Protein AF-A0A9E5N4Q3-F1 (afdb_monomer)

Sequence (93 aa):
MGLDSEIIDTEKENLKIITSGNLPHYPVELLESKRLSELIKRLKSDFDLILVDSPPVIPYSDASVLSSQVDGVLLVVQSGRTRREDIQQVQAT

Mean predicted aligned error: 4.62 Å

Secondary structure (DSSP, 8-state):
--GGGT-EEPSSTT-EE----SPPS-HHHHHTSHHHHHHHHHHHHH-S--------TTT-SHHHHHHTTSS-------TTTS-HHHHHHHHT-

Foldseek 3Di:
DDCVVQWADDPDPLDIDRDPPDDDPDLLCVLLDPVVLVVVVVVVVVHPDDDDDDDPVPPDCSQVSNCVSDPDDDDDDDPPPDDPVNVVVSVVD

Structure (mmCIF, N/CA/C/O backbone):
data_AF-A0A9E5N4Q3-F1
#
_entry.id   AF-A0A9E5N4Q3-F1
#
loop_
_atom_site.group_PDB
_atom_site.id
_atom_site.type_symbol
_atom_site.label_atom_id
_atom_site.label_alt_id
_atom_site.label_comp_id
_atom_site.label_asym_id
_atom_site.label_entity_id
_atom_site.label_seq_id
_atom_site.pdbx_PDB_ins_code
_atom_site.Cartn_x
_atom_site.Cartn_y
_atom_site.Cartn_z
_atom_site.occupancy
_atom_site.B_iso_or_equiv
_atom_site.auth_seq_id
_atom_site.auth_comp_id
_atom_site.auth_asym_id
_atom_site.auth_atom_id
_atom_site.pdbx_PDB_model_num
ATOM 1 N N . MET A 1 1 ? 21.272 -5.588 -7.368 1.00 47.22 1 MET A N 1
ATOM 2 C CA . MET A 1 1 ? 20.271 -6.417 -8.071 1.00 47.22 1 MET A CA 1
ATOM 3 C C . MET A 1 1 ? 19.230 -5.475 -8.639 1.00 47.22 1 MET A C 1
ATOM 5 O O . MET A 1 1 ? 18.806 -4.582 -7.914 1.00 47.22 1 MET A O 1
ATOM 9 N N . GLY A 1 2 ? 18.943 -5.576 -9.938 1.00 58.12 2 GLY A N 1
ATOM 10 C CA . GLY A 1 2 ? 17.902 -4.766 -10.574 1.00 58.12 2 GLY A CA 1
ATOM 11 C C . GLY A 1 2 ? 16.527 -5.190 -10.062 1.00 58.12 2 GLY A C 1
ATOM 12 O O . GLY A 1 2 ? 16.325 -6.365 -9.789 1.00 58.12 2 GLY A O 1
ATOM 13 N N . LEU A 1 3 ? 15.608 -4.238 -9.909 1.00 61.47 3 LEU A N 1
ATOM 14 C CA . LEU A 1 3 ? 14.249 -4.483 -9.400 1.00 61.47 3 LEU A CA 1
ATOM 15 C C . LEU A 1 3 ? 13.435 -5.434 -10.285 1.00 61.47 3 LEU A C 1
ATOM 17 O O . LEU A 1 3 ? 12.462 -6.017 -9.826 1.00 61.47 3 LEU A O 1
ATOM 21 N N . ASP A 1 4 ? 13.858 -5.611 -11.534 1.00 63.84 4 ASP A N 1
ATOM 22 C CA . ASP A 1 4 ? 13.180 -6.434 -12.532 1.00 63.84 4 ASP A CA 1
ATOM 23 C C . ASP A 1 4 ? 13.124 -7.910 -12.106 1.00 63.84 4 ASP A C 1
ATOM 25 O O . ASP A 1 4 ? 12.237 -8.632 -12.544 1.00 63.84 4 ASP A O 1
ATOM 29 N N . SER A 1 5 ? 14.024 -8.354 -11.213 1.00 72.44 5 SER A N 1
ATOM 30 C CA . SER A 1 5 ? 14.001 -9.715 -10.662 1.00 72.44 5 SER A CA 1
ATOM 31 C C . SER A 1 5 ? 12.928 -9.947 -9.598 1.00 72.44 5 SER A C 1
ATOM 33 O O . SER A 1 5 ? 12.652 -11.098 -9.281 1.00 72.44 5 SER A O 1
ATOM 35 N N . GLU A 1 6 ? 12.348 -8.884 -9.034 1.00 84.56 6 GLU A N 1
ATOM 36 C CA . GLU A 1 6 ? 11.321 -8.966 -7.983 1.00 84.56 6 GLU A CA 1
ATOM 37 C C . GLU A 1 6 ? 9.897 -8.821 -8.540 1.00 84.56 6 GLU A C 1
ATOM 39 O O . GLU A 1 6 ? 8.922 -9.024 -7.816 1.00 84.56 6 GLU A O 1
ATOM 44 N N . ILE A 1 7 ? 9.766 -8.446 -9.818 1.00 91.38 7 ILE A N 1
ATOM 45 C CA . ILE A 1 7 ? 8.475 -8.313 -10.488 1.00 91.38 7 ILE A CA 1
ATOM 46 C C . ILE A 1 7 ? 8.054 -9.691 -10.993 1.00 91.38 7 ILE A C 1
ATOM 48 O O . ILE A 1 7 ? 8.669 -10.258 -11.894 1.00 91.38 7 ILE A O 1
ATOM 52 N N . ILE A 1 8 ? 6.978 -10.211 -10.418 1.00 94.25 8 ILE A N 1
ATOM 53 C CA . ILE A 1 8 ? 6.457 -11.540 -10.711 1.00 94.25 8 ILE A CA 1
ATOM 54 C C . ILE A 1 8 ? 5.292 -11.413 -11.690 1.00 94.25 8 ILE A C 1
ATOM 56 O O . ILE A 1 8 ? 4.317 -10.702 -11.426 1.00 94.25 8 ILE A O 1
ATOM 60 N N . ASP A 1 9 ? 5.387 -12.118 -12.815 1.00 94.62 9 ASP A N 1
ATOM 61 C CA . ASP A 1 9 ? 4.275 -12.302 -13.744 1.00 94.62 9 ASP A CA 1
ATOM 62 C C . ASP A 1 9 ? 3.176 -13.162 -13.120 1.00 94.62 9 ASP A C 1
ATOM 64 O O . ASP A 1 9 ? 3.445 -14.191 -12.498 1.00 94.62 9 ASP A O 1
ATOM 68 N N . THR A 1 10 ? 1.925 -12.745 -13.299 1.00 96.00 10 THR A N 1
ATOM 69 C CA . THR A 1 10 ? 0.766 -13.536 -12.877 1.00 96.00 10 THR A CA 1
ATOM 70 C C . THR A 1 10 ? 0.145 -14.268 -14.066 1.00 96.00 10 THR A C 1
ATOM 72 O O . THR A 1 10 ? 0.444 -13.982 -15.222 1.00 96.00 10 THR A O 1
ATOM 75 N N . GLU A 1 11 ? -0.778 -15.195 -13.800 1.00 96.75 11 GLU A N 1
ATOM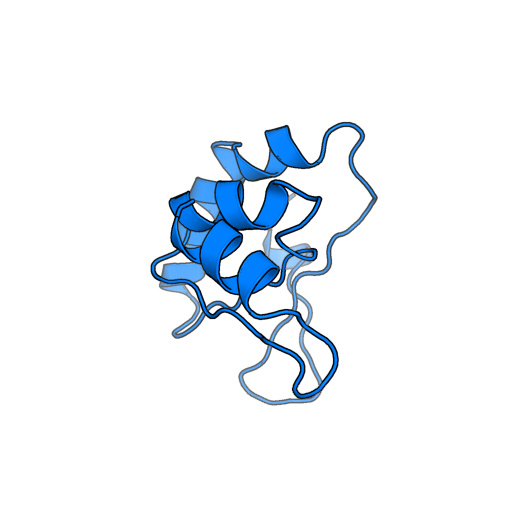 76 C CA . GLU A 1 11 ? -1.585 -15.829 -14.856 1.00 96.75 11 GLU A CA 1
ATOM 77 C C . GLU A 1 11 ? -2.567 -14.853 -15.531 1.00 96.75 11 GLU A C 1
ATOM 79 O O . GLU A 1 11 ? -3.195 -15.190 -16.536 1.00 96.75 11 GLU A O 1
ATOM 84 N N . LYS A 1 12 ? -2.759 -13.658 -14.958 1.00 96.69 12 LYS A N 1
ATOM 85 C CA . LYS A 1 12 ? -3.623 -12.618 -15.509 1.00 96.69 12 LYS A CA 1
ATOM 86 C C . LYS A 1 12 ? -2.792 -11.663 -16.352 1.00 96.69 12 LYS A C 1
ATOM 88 O O . LYS A 1 12 ? -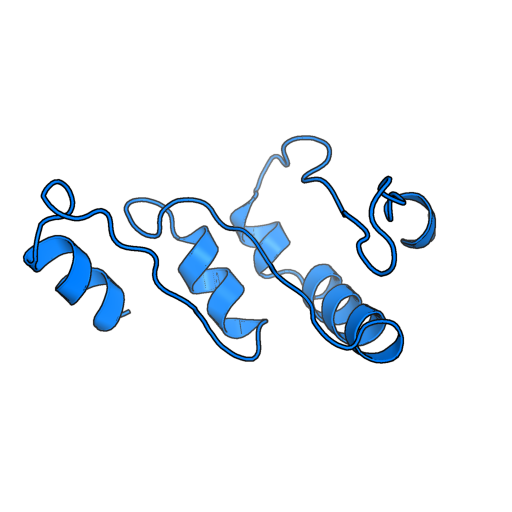1.811 -11.087 -15.889 1.00 96.69 12 LYS A O 1
ATOM 93 N N . GLU A 1 13 ? -3.234 -11.466 -17.588 1.00 96.19 13 GLU A N 1
ATOM 94 C CA . GLU A 1 13 ? -2.641 -10.480 -18.483 1.00 96.19 13 GLU A CA 1
ATOM 95 C C . GLU A 1 13 ? -2.695 -9.079 -17.852 1.00 96.19 13 GLU A C 1
ATOM 97 O O . GLU A 1 13 ? -3.671 -8.727 -17.186 1.00 96.19 13 GLU A O 1
ATOM 102 N N . ASN A 1 14 ? -1.640 -8.288 -18.063 1.00 95.44 14 ASN A N 1
ATOM 103 C CA . ASN A 1 14 ? -1.488 -6.923 -17.542 1.00 95.44 14 ASN A CA 1
ATOM 104 C C . ASN A 1 14 ? -1.466 -6.802 -16.007 1.00 95.44 14 ASN A C 1
ATOM 106 O O . ASN A 1 14 ? -1.584 -5.698 -15.479 1.00 95.44 14 ASN A O 1
ATOM 110 N N . LEU A 1 15 ? -1.277 -7.910 -15.282 1.00 96.56 15 LEU A N 1
ATOM 111 C CA . LEU A 1 15 ? -1.112 -7.906 -13.833 1.00 96.56 15 LEU A CA 1
ATOM 112 C C . LEU A 1 15 ? 0.229 -8.529 -13.446 1.00 96.56 15 LEU A C 1
ATOM 114 O O . LEU A 1 15 ? 0.499 -9.700 -13.720 1.00 96.56 15 LEU A O 1
ATOM 118 N N . LYS A 1 16 ? 1.043 -7.736 -12.750 1.00 96.31 16 LYS A N 1
ATOM 119 C CA . LYS A 1 16 ? 2.308 -8.153 -12.145 1.00 96.31 16 LYS A CA 1
ATOM 120 C C . LYS A 1 16 ? 2.288 -7.835 -10.652 1.00 96.31 16 LYS A C 1
ATOM 122 O O . LYS A 1 16 ? 1.570 -6.933 -10.222 1.00 96.31 16 LYS A O 1
ATOM 127 N N . ILE A 1 17 ? 3.057 -8.581 -9.866 1.00 95.50 17 ILE A N 1
ATOM 128 C CA . ILE A 1 17 ? 3.088 -8.462 -8.403 1.00 95.50 17 ILE A CA 1
ATOM 129 C C . ILE A 1 17 ? 4.527 -8.271 -7.929 1.00 95.50 17 ILE A C 1
ATOM 131 O O . ILE A 1 17 ? 5.433 -8.965 -8.380 1.00 95.50 17 ILE A O 1
ATOM 135 N N . ILE A 1 18 ? 4.713 -7.366 -6.970 1.00 93.38 18 ILE A N 1
ATOM 136 C CA . ILE A 1 18 ? 5.901 -7.306 -6.115 1.00 93.38 18 ILE A CA 1
ATOM 137 C C . ILE A 1 18 ? 5.442 -7.725 -4.717 1.00 93.38 18 ILE A C 1
ATOM 139 O O . ILE A 1 18 ? 4.496 -7.152 -4.179 1.00 93.38 18 ILE A O 1
ATOM 143 N N . THR A 1 19 ? 6.066 -8.753 -4.144 1.00 92.25 19 THR A N 1
ATOM 144 C CA . THR A 1 19 ? 5.726 -9.223 -2.789 1.00 92.25 19 THR A CA 1
ATOM 145 C C . THR A 1 19 ? 6.473 -8.419 -1.723 1.00 92.25 19 THR A C 1
ATOM 147 O O . THR A 1 19 ? 7.436 -7.719 -2.030 1.00 92.25 19 THR A O 1
ATOM 150 N N . SER A 1 20 ? 6.078 -8.538 -0.450 1.00 87.62 20 SER A N 1
ATOM 151 C CA . SER A 1 20 ? 6.765 -7.861 0.665 1.00 87.62 20 SER A CA 1
ATOM 152 C C . SER A 1 20 ? 8.225 -8.290 0.846 1.00 87.62 20 SER A C 1
ATOM 154 O O . SER A 1 20 ? 8.979 -7.620 1.548 1.00 87.62 20 SER A O 1
ATOM 156 N N . GLY A 1 21 ? 8.618 -9.428 0.265 1.00 87.50 21 GLY A N 1
ATOM 157 C CA . GLY A 1 21 ? 9.905 -10.055 0.525 1.00 87.50 21 GLY A CA 1
ATOM 158 C C . GLY A 1 21 ? 10.069 -10.437 1.999 1.00 87.50 21 GLY A C 1
ATOM 159 O O . GLY A 1 21 ? 9.098 -10.717 2.708 1.00 87.50 21 GLY A O 1
ATOM 160 N N . ASN A 1 22 ? 11.321 -10.456 2.458 1.00 86.12 22 ASN A N 1
ATOM 161 C CA . ASN A 1 22 ? 11.645 -10.727 3.855 1.00 86.12 22 ASN A CA 1
ATOM 162 C C . ASN A 1 22 ? 11.211 -9.567 4.754 1.00 86.12 22 ASN A C 1
ATOM 164 O O . ASN A 1 22 ? 11.439 -8.404 4.423 1.00 86.12 22 ASN A O 1
ATOM 168 N N . LEU A 1 23 ? 10.665 -9.900 5.926 1.00 81.81 23 LEU A N 1
ATOM 169 C CA . LEU A 1 23 ? 10.301 -8.922 6.950 1.00 81.81 23 LEU A CA 1
ATOM 170 C C . LEU A 1 23 ? 11.520 -8.060 7.325 1.00 81.81 23 LEU A C 1
ATOM 172 O O . LEU A 1 23 ? 12.516 -8.601 7.819 1.00 81.81 23 LEU A O 1
ATOM 176 N N . PRO A 1 24 ? 11.471 -6.737 7.094 1.00 79.31 24 PRO A N 1
ATOM 177 C CA . PRO A 1 24 ? 12.562 -5.849 7.454 1.00 79.31 24 PRO A CA 1
ATOM 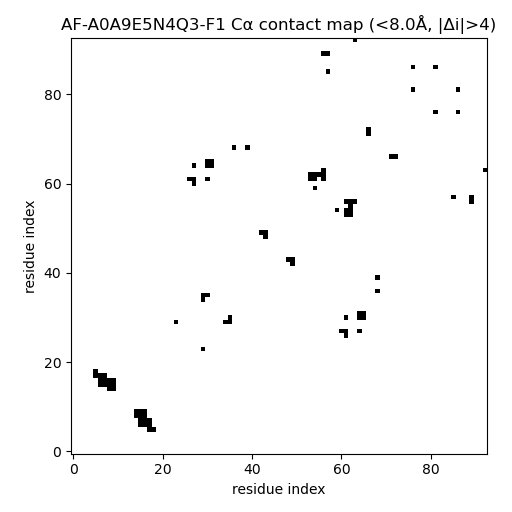178 C C . PRO A 1 24 ? 12.612 -5.650 8.973 1.00 79.31 24 PRO A C 1
ATOM 180 O O . PRO A 1 24 ? 11.593 -5.705 9.658 1.00 79.31 24 PRO A O 1
ATOM 183 N N . HIS A 1 25 ? 13.801 -5.349 9.500 1.00 79.00 25 HIS A N 1
ATOM 184 C CA . HIS A 1 25 ? 13.960 -4.972 10.910 1.00 79.00 25 HIS A CA 1
ATOM 185 C C . HIS A 1 25 ? 13.221 -3.670 11.260 1.00 79.00 25 HIS A C 1
ATOM 187 O O . HIS A 1 25 ? 12.738 -3.536 12.381 1.00 79.00 25 HIS A O 1
ATOM 193 N N . TYR A 1 26 ? 13.110 -2.746 10.297 1.00 80.31 26 TYR A N 1
ATOM 194 C CA . TYR A 1 26 ? 12.472 -1.441 10.466 1.00 80.31 26 TYR A CA 1
ATOM 195 C C . TYR A 1 26 ? 11.537 -1.136 9.279 1.00 80.31 26 TYR A C 1
ATOM 197 O O . TYR A 1 26 ? 11.982 -0.597 8.263 1.00 80.31 26 TYR A O 1
ATOM 205 N N . PRO A 1 27 ? 10.251 -1.529 9.348 1.00 80.19 27 PRO A N 1
ATOM 206 C CA . PRO A 1 27 ? 9.327 -1.403 8.221 1.00 80.19 27 PRO A CA 1
ATOM 207 C C . PRO A 1 27 ? 9.040 0.057 7.858 1.00 80.19 27 PRO A C 1
ATOM 209 O O . PRO A 1 27 ? 9.157 0.415 6.693 1.00 80.19 27 PRO A O 1
ATOM 212 N N . VAL A 1 28 ? 8.762 0.922 8.837 1.00 83.06 28 VAL A N 1
ATOM 213 C CA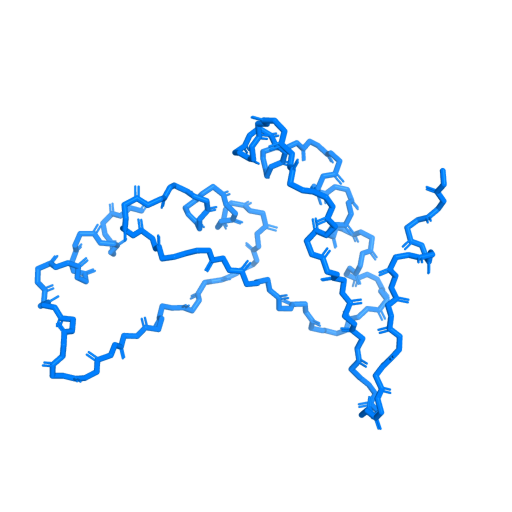 . VAL A 1 28 ? 8.390 2.327 8.584 1.00 83.06 28 VAL A CA 1
ATOM 214 C C . VAL A 1 28 ? 9.505 3.105 7.877 1.00 83.06 28 VAL A C 1
ATOM 216 O O . VAL A 1 28 ? 9.258 3.774 6.880 1.00 83.06 28 VAL A O 1
ATOM 219 N N . GLU A 1 29 ? 10.751 2.950 8.319 1.00 85.56 29 GLU A N 1
ATOM 220 C CA . GLU A 1 29 ? 11.915 3.627 7.726 1.00 85.56 29 GLU A CA 1
ATOM 221 C C . GLU A 1 29 ? 12.157 3.202 6.271 1.00 85.56 29 GLU A C 1
ATOM 223 O O . GLU A 1 29 ? 12.614 3.991 5.442 1.00 85.56 29 GLU A O 1
ATOM 228 N N . LEU A 1 30 ? 11.829 1.950 5.936 1.00 86.69 30 LEU A N 1
ATOM 229 C CA . LEU A 1 30 ? 11.878 1.473 4.560 1.00 86.69 30 LEU A CA 1
ATOM 230 C C . LEU A 1 30 ? 10.821 2.176 3.696 1.00 86.69 30 LEU A C 1
ATOM 232 O O . LEU A 1 30 ? 11.120 2.531 2.552 1.00 86.69 30 LEU A O 1
ATOM 236 N N . LEU A 1 31 ? 9.623 2.407 4.242 1.00 87.88 31 LEU A N 1
ATOM 237 C CA . LEU A 1 31 ? 8.527 3.106 3.563 1.00 87.88 31 LEU A CA 1
ATOM 238 C C . LEU A 1 31 ? 8.817 4.605 3.373 1.00 87.88 31 LEU A C 1
ATOM 240 O O . LEU A 1 31 ? 8.413 5.187 2.371 1.00 87.88 31 LEU A O 1
ATOM 244 N N . GLU A 1 32 ? 9.580 5.220 4.276 1.00 88.00 32 GLU A N 1
ATOM 245 C CA . GLU A 1 32 ? 10.058 6.609 4.141 1.00 88.00 32 GLU A CA 1
ATOM 246 C C . GLU A 1 32 ? 11.299 6.739 3.247 1.00 88.00 32 GLU A C 1
ATOM 248 O O . GLU A 1 32 ? 11.744 7.842 2.915 1.00 88.00 32 GLU A O 1
ATOM 253 N N . SER A 1 33 ? 11.906 5.614 2.868 1.00 88.88 33 SER A N 1
ATOM 254 C CA . SER A 1 33 ? 13.201 5.636 2.209 1.00 88.88 33 SER A CA 1
ATOM 255 C C . SER A 1 33 ? 13.131 6.256 0.812 1.00 88.88 33 SER A C 1
ATOM 257 O O . SER A 1 33 ? 12.241 5.987 0.001 1.00 88.88 33 SER A O 1
ATOM 259 N N . LYS A 1 34 ? 14.189 6.993 0.457 1.00 89.25 34 LYS A N 1
ATOM 260 C CA . LYS A 1 34 ? 14.406 7.487 -0.913 1.00 89.25 34 LYS A CA 1
ATOM 261 C C . LYS A 1 34 ? 14.395 6.358 -1.952 1.00 89.25 34 LYS A C 1
ATOM 263 O O . LYS A 1 34 ? 14.053 6.569 -3.108 1.00 89.25 34 LYS A O 1
ATOM 268 N N . ARG A 1 35 ? 14.762 5.143 -1.539 1.00 87.50 35 ARG A N 1
ATOM 269 C CA . ARG A 1 35 ? 14.760 3.969 -2.411 1.00 87.50 35 ARG A CA 1
ATOM 270 C C . ARG A 1 35 ? 13.344 3.584 -2.841 1.00 87.50 35 ARG A C 1
ATOM 272 O O . ARG A 1 35 ? 13.165 3.209 -3.997 1.00 87.50 35 ARG A O 1
ATOM 279 N N . LEU A 1 36 ? 12.354 3.675 -1.948 1.00 88.31 36 LEU A N 1
ATOM 280 C CA . LEU A 1 36 ? 10.961 3.405 -2.303 1.00 88.31 36 LEU A CA 1
ATOM 281 C C . LEU A 1 36 ? 10.414 4.480 -3.251 1.00 88.31 36 LEU A C 1
ATOM 283 O O . LEU A 1 36 ? 9.776 4.147 -4.247 1.00 88.31 36 LEU A O 1
ATOM 287 N N . SER A 1 37 ? 10.717 5.755 -3.000 1.00 90.00 37 SER A N 1
ATOM 288 C CA . SER A 1 37 ? 10.256 6.844 -3.870 1.00 90.00 37 SER A CA 1
ATOM 289 C C . SER A 1 37 ? 10.852 6.758 -5.282 1.00 90.00 37 SER A C 1
ATOM 291 O O . SER A 1 37 ? 10.147 6.938 -6.278 1.00 90.00 37 SER A O 1
ATOM 293 N N . GLU A 1 38 ? 12.132 6.396 -5.396 1.00 91.38 38 GLU A N 1
ATOM 294 C CA . GLU A 1 38 ? 12.789 6.119 -6.678 1.00 91.38 38 GLU A CA 1
ATOM 295 C C . GLU A 1 38 ? 12.187 4.896 -7.386 1.00 91.38 38 GLU A C 1
ATOM 297 O O . GLU A 1 38 ? 11.989 4.933 -8.603 1.00 91.38 38 GLU A O 1
ATOM 302 N N . LEU A 1 39 ? 11.845 3.841 -6.635 1.00 89.75 39 LEU A N 1
ATOM 303 C CA . LEU A 1 39 ? 11.152 2.664 -7.161 1.00 89.75 39 LEU A CA 1
ATOM 304 C C . LEU A 1 39 ? 9.790 3.039 -7.753 1.00 89.75 39 LEU A C 1
ATOM 306 O O . LEU A 1 39 ? 9.542 2.743 -8.918 1.00 89.75 39 LEU A O 1
ATOM 310 N N . ILE A 1 40 ? 8.933 3.720 -6.990 1.00 91.50 40 ILE A N 1
ATOM 311 C CA . ILE A 1 40 ? 7.599 4.130 -7.453 1.00 91.50 40 ILE A CA 1
ATOM 312 C C . ILE A 1 40 ? 7.723 5.002 -8.705 1.00 91.50 40 ILE A C 1
ATOM 314 O O . ILE A 1 40 ? 7.014 4.785 -9.686 1.00 91.50 40 ILE A O 1
ATOM 318 N N . LYS A 1 41 ? 8.672 5.946 -8.721 1.00 91.88 41 LYS A N 1
ATOM 319 C CA . LYS A 1 41 ? 8.919 6.806 -9.884 1.00 91.88 41 LYS A CA 1
ATOM 320 C C . LYS A 1 41 ? 9.316 6.014 -11.131 1.00 91.88 41 LYS A C 1
ATOM 322 O O . LYS A 1 41 ? 8.892 6.378 -12.223 1.00 91.88 41 LYS A O 1
ATOM 327 N N . ARG A 1 42 ? 10.125 4.963 -10.981 1.00 91.50 42 ARG A N 1
ATOM 328 C CA . ARG A 1 42 ? 10.486 4.073 -12.090 1.00 91.50 42 ARG A CA 1
ATOM 329 C C . ARG A 1 42 ? 9.286 3.250 -12.549 1.00 91.50 42 ARG A C 1
ATOM 331 O O . ARG A 1 42 ? 9.017 3.208 -13.735 1.00 91.50 42 ARG A O 1
ATOM 338 N N . LEU A 1 43 ? 8.530 2.650 -11.631 1.00 92.69 43 LEU A N 1
ATOM 339 C CA . LEU A 1 43 ? 7.353 1.851 -11.992 1.00 92.69 43 LEU A CA 1
ATOM 340 C C . LEU A 1 43 ? 6.312 2.680 -12.758 1.00 92.69 43 LEU A C 1
ATOM 342 O O . LEU A 1 43 ? 5.672 2.164 -13.666 1.00 92.69 43 LEU A O 1
ATOM 346 N N . LYS A 1 44 ? 6.193 3.980 -12.467 1.00 93.25 44 LYS A N 1
ATOM 347 C CA . LYS A 1 44 ? 5.302 4.890 -13.204 1.00 93.25 44 LYS A CA 1
ATOM 348 C C . LYS A 1 44 ? 5.628 5.028 -14.700 1.00 93.25 44 LYS A C 1
ATOM 350 O O . LYS A 1 44 ? 4.764 5.493 -15.433 1.00 93.25 44 LYS A O 1
ATOM 355 N N . SER 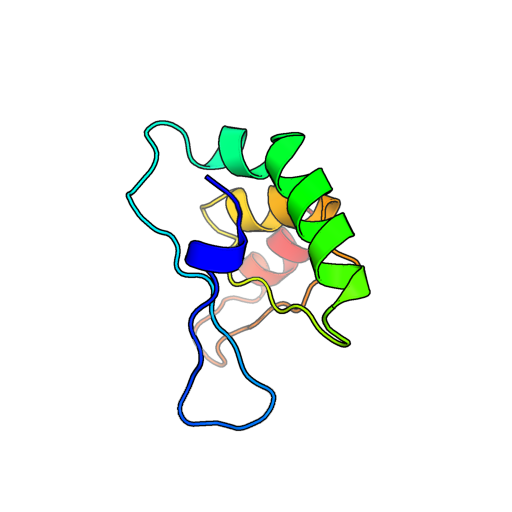A 1 45 ? 6.835 4.682 -15.171 1.00 92.81 45 SER A N 1
ATOM 356 C CA . SER A 1 45 ? 7.128 4.668 -16.617 1.00 92.81 45 SER A 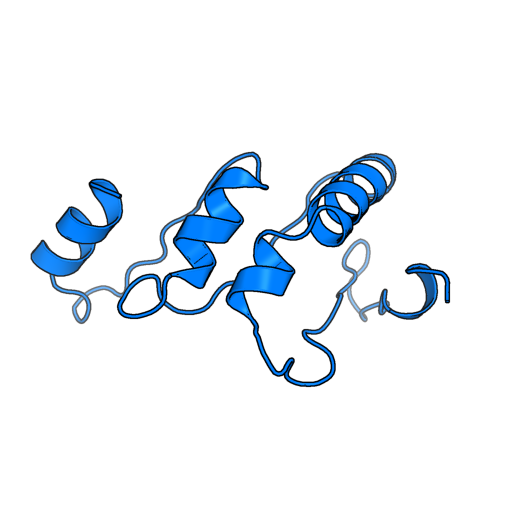CA 1
ATOM 357 C C . SER A 1 45 ? 6.675 3.393 -17.318 1.00 92.81 45 SER A C 1
ATOM 359 O O . SER A 1 45 ? 6.495 3.410 -18.533 1.00 92.81 45 SER A O 1
ATOM 361 N N . ASP A 1 46 ? 6.510 2.310 -16.561 1.00 92.38 46 ASP A N 1
ATOM 362 C CA . ASP A 1 46 ? 6.327 0.962 -17.101 1.00 92.38 46 ASP A CA 1
ATOM 363 C C . ASP A 1 46 ? 4.893 0.444 -16.882 1.00 92.38 46 ASP A C 1
ATOM 365 O O . ASP A 1 46 ? 4.486 -0.528 -17.517 1.00 92.38 46 ASP A O 1
ATOM 369 N N . PHE A 1 47 ? 4.125 1.087 -15.993 1.00 95.38 47 PHE A N 1
ATOM 370 C CA . PHE A 1 47 ? 2.777 0.685 -15.598 1.00 95.38 47 PHE A CA 1
ATOM 371 C C . PHE A 1 47 ? 1.806 1.866 -15.599 1.00 95.38 47 PHE A C 1
ATOM 373 O O . PHE A 1 47 ? 2.105 2.926 -15.049 1.00 95.38 47 PHE A O 1
ATOM 380 N N . ASP A 1 48 ? 0.601 1.639 -16.127 1.00 96.00 48 ASP A N 1
ATOM 381 C CA . ASP A 1 48 ? -0.482 2.632 -16.124 1.00 96.00 48 ASP A CA 1
ATOM 382 C C . ASP A 1 48 ? -1.087 2.847 -14.727 1.00 96.00 48 ASP A C 1
ATOM 384 O O . ASP A 1 48 ? -1.558 3.937 -14.401 1.00 96.00 48 ASP A O 1
ATOM 388 N N . LEU A 1 49 ? -1.097 1.799 -13.895 1.00 96.00 49 LEU A N 1
ATOM 389 C CA . LEU A 1 49 ? -1.660 1.817 -12.548 1.00 96.00 49 LEU A CA 1
ATOM 390 C C . LEU A 1 49 ? -0.790 1.001 -11.592 1.00 96.00 49 LEU A C 1
ATOM 392 O O . LEU A 1 49 ? -0.446 -0.146 -11.868 1.00 96.00 49 LEU A O 1
ATOM 396 N N . ILE A 1 50 ? -0.493 1.588 -10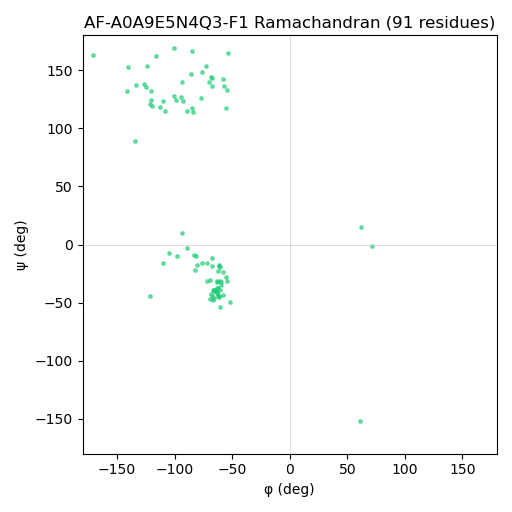.434 1.00 95.81 50 ILE A N 1
ATOM 397 C CA . ILE A 1 50 ? 0.246 0.943 -9.350 1.00 95.81 50 ILE A CA 1
ATOM 398 C C . ILE A 1 50 ? -0.661 0.924 -8.125 1.00 95.81 50 ILE A C 1
ATOM 400 O O . ILE A 1 50 ? -1.063 1.975 -7.629 1.00 95.81 50 ILE A O 1
ATOM 404 N N . LEU A 1 51 ? -0.979 -0.275 -7.641 1.00 96.00 51 LEU A N 1
ATOM 405 C CA . LEU A 1 51 ? -1.705 -0.466 -6.390 1.00 96.00 51 LEU A CA 1
ATOM 406 C C . LEU A 1 51 ? -0.711 -0.839 -5.295 1.00 96.00 51 LEU A C 1
ATOM 408 O O . LEU A 1 51 ? 0.080 -1.767 -5.459 1.00 96.00 51 LEU A O 1
ATOM 412 N N . VAL A 1 52 ? -0.765 -0.111 -4.184 1.00 94.56 52 VAL A N 1
ATOM 413 C CA . VAL A 1 52 ? 0.055 -0.370 -3.001 1.00 94.56 52 VAL A CA 1
ATOM 414 C C . VAL A 1 52 ? -0.877 -0.824 -1.889 1.00 94.56 52 VAL A C 1
ATOM 416 O O . VAL A 1 52 ? -1.776 -0.082 -1.498 1.00 94.56 52 VAL A O 1
ATOM 419 N N . ASP A 1 53 ? -0.677 -2.050 -1.416 1.00 93.44 53 ASP A N 1
ATOM 420 C CA . ASP A 1 53 ? -1.380 -2.571 -0.247 1.00 93.44 53 ASP A CA 1
ATOM 421 C C . ASP A 1 53 ? -0.642 -2.168 1.034 1.00 93.44 53 ASP A C 1
ATOM 423 O O . ASP A 1 53 ? 0.588 -2.069 1.057 1.00 93.44 53 ASP A O 1
ATOM 427 N N . SER A 1 54 ? -1.394 -1.935 2.105 1.00 91.19 54 SER A N 1
ATOM 428 C CA . SER A 1 54 ? -0.853 -1.525 3.398 1.00 91.19 54 SER A CA 1
ATOM 429 C C . SER A 1 54 ? -1.600 -2.209 4.544 1.00 91.19 54 SER A C 1
ATOM 431 O O . SER A 1 54 ? -2.799 -2.471 4.418 1.00 91.19 54 SER A O 1
ATOM 433 N N . PRO A 1 55 ? -0.954 -2.417 5.705 1.00 90.50 55 PRO A N 1
ATOM 434 C CA . PRO A 1 55 ? -1.648 -2.804 6.932 1.00 90.50 55 PRO A CA 1
ATOM 435 C C . PRO A 1 55 ? -2.809 -1.850 7.292 1.00 90.50 55 PRO A C 1
ATOM 437 O O . PRO A 1 55 ? -2.867 -0.723 6.791 1.00 90.50 55 PRO A O 1
ATOM 440 N N . PRO A 1 56 ? -3.725 -2.250 8.199 1.00 91.19 56 PRO A N 1
ATOM 441 C CA . PRO A 1 56 ? -4.774 -1.359 8.690 1.00 91.19 56 PRO A CA 1
ATOM 442 C C . PRO A 1 56 ? -4.201 -0.055 9.267 1.00 91.19 56 PRO A C 1
ATOM 444 O O . PRO A 1 56 ? -3.312 -0.101 10.113 1.00 91.19 56 PRO A O 1
ATOM 447 N N . VAL A 1 57 ? -4.770 1.093 8.879 1.00 90.56 57 VAL A N 1
ATOM 448 C CA . VAL A 1 57 ? -4.331 2.438 9.326 1.00 90.56 57 VAL A CA 1
ATOM 449 C C . VAL A 1 57 ? -4.367 2.601 10.854 1.00 90.56 57 VAL A C 1
ATOM 451 O O . VAL A 1 57 ? -3.675 3.431 11.429 1.00 90.56 57 VAL A O 1
ATOM 454 N N . ILE A 1 58 ? -5.190 1.807 11.542 1.00 89.38 58 ILE A N 1
ATOM 455 C CA . ILE A 1 58 ? -5.210 1.732 13.001 1.00 89.38 58 ILE A CA 1
ATOM 456 C C . ILE A 1 58 ? -4.902 0.282 13.393 1.00 89.38 58 ILE A C 1
ATOM 458 O O . ILE A 1 58 ? -5.632 -0.615 12.961 1.00 89.38 58 ILE A O 1
ATOM 462 N N . PRO A 1 59 ? -3.872 0.016 14.221 1.00 89.12 59 PRO A N 1
ATOM 463 C CA . PRO A 1 59 ? -2.996 0.970 14.916 1.00 89.12 59 PRO A CA 1
ATOM 464 C C . PRO A 1 59 ? -1.689 1.324 14.171 1.00 89.12 59 PRO A C 1
ATOM 466 O O . PRO A 1 59 ? -0.794 1.899 14.788 1.00 89.12 59 PRO A O 1
ATOM 469 N N . TYR A 1 60 ? -1.523 0.935 12.903 1.00 89.00 60 TYR A N 1
ATOM 470 C CA . TYR A 1 60 ? -0.236 1.023 12.204 1.00 89.00 60 TYR A CA 1
ATOM 471 C C . TYR A 1 60 ? -0.077 2.318 11.400 1.00 89.00 60 TYR A C 1
ATOM 473 O O . TYR A 1 60 ? -0.996 2.752 10.714 1.00 89.00 60 TYR A O 1
ATOM 481 N N . SER A 1 61 ? 1.120 2.907 11.420 1.00 87.69 61 SER A N 1
ATOM 482 C CA . SER A 1 61 ? 1.422 4.144 10.684 1.00 87.69 61 SER A CA 1
ATOM 483 C C . SER A 1 61 ? 1.773 3.927 9.209 1.00 87.69 61 SER A C 1
ATOM 485 O O . SER A 1 61 ? 1.886 4.900 8.468 1.00 87.69 61 SER A O 1
ATOM 487 N N . ASP A 1 62 ? 1.960 2.680 8.772 1.00 89.75 62 ASP A N 1
ATOM 488 C CA . ASP A 1 62 ? 2.454 2.307 7.443 1.00 89.75 62 ASP A CA 1
ATOM 489 C C . ASP A 1 62 ? 1.666 2.980 6.313 1.00 89.75 62 ASP A C 1
ATOM 491 O O . ASP A 1 62 ? 2.251 3.609 5.434 1.00 89.75 62 ASP A O 1
ATOM 495 N N . ALA A 1 63 ? 0.333 2.903 6.369 1.00 91.06 63 ALA A N 1
ATOM 496 C CA . ALA A 1 63 ? -0.553 3.499 5.373 1.00 91.06 63 ALA A CA 1
ATOM 497 C C . ALA A 1 63 ? -0.439 5.031 5.329 1.00 91.06 63 ALA A C 1
ATOM 499 O O . ALA A 1 63 ? -0.393 5.622 4.250 1.00 91.06 63 ALA A O 1
ATOM 500 N N . SER A 1 64 ? -0.353 5.680 6.495 1.00 90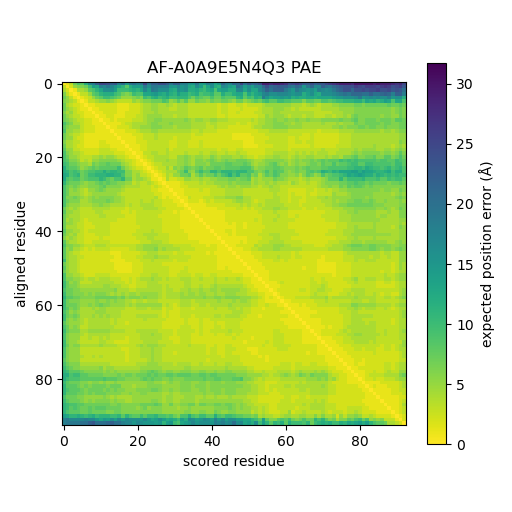.19 64 SER A N 1
ATOM 501 C CA . SER A 1 64 ? -0.193 7.135 6.597 1.00 90.19 64 SER A CA 1
ATOM 502 C C . SER A 1 64 ? 1.154 7.588 6.037 1.00 90.19 64 SER A C 1
ATOM 504 O O . SER A 1 64 ? 1.217 8.577 5.315 1.00 90.19 64 SER A O 1
ATOM 506 N N . VAL A 1 65 ? 2.224 6.835 6.289 1.00 90.81 65 VAL A N 1
ATOM 507 C CA . VAL A 1 65 ? 3.555 7.118 5.738 1.00 90.81 65 VAL A CA 1
ATOM 508 C C . VAL A 1 65 ? 3.571 6.927 4.220 1.00 90.81 65 VAL A C 1
ATOM 510 O O . VAL A 1 65 ? 3.999 7.820 3.483 1.00 90.81 65 VAL A O 1
ATOM 513 N N . LEU A 1 66 ? 3.033 5.803 3.740 1.00 91.06 66 LEU A N 1
ATOM 514 C CA . LEU A 1 66 ? 2.912 5.494 2.314 1.00 91.06 66 LEU A CA 1
ATOM 515 C C . LEU A 1 66 ? 2.054 6.504 1.554 1.00 91.06 66 LEU A C 1
ATOM 517 O O . LEU A 1 66 ? 2.335 6.761 0.385 1.00 91.06 66 LEU A O 1
ATOM 521 N N . SER A 1 67 ? 1.051 7.105 2.205 1.00 91.44 67 SER A N 1
ATOM 522 C CA . SER A 1 67 ? 0.168 8.102 1.586 1.00 91.44 67 SER A CA 1
ATOM 523 C C . SER A 1 67 ? 0.940 9.271 0.961 1.00 91.44 67 SER A C 1
ATOM 525 O O . SER A 1 67 ? 0.537 9.789 -0.075 1.00 91.44 67 SER A O 1
ATOM 527 N N . SER A 1 68 ? 2.098 9.628 1.533 1.00 90.38 68 SER A N 1
ATOM 528 C CA . SER A 1 68 ? 2.976 10.687 1.019 1.00 90.38 68 SER A CA 1
ATOM 529 C C . SER A 1 68 ? 3.726 10.317 -0.269 1.00 90.38 68 SER A C 1
ATOM 531 O O . SER A 1 68 ? 4.277 11.194 -0.934 1.00 90.38 68 SER A O 1
ATOM 533 N N . GLN A 1 69 ? 3.775 9.028 -0.611 1.00 90.19 69 GLN A N 1
ATOM 534 C CA . GLN A 1 69 ? 4.523 8.480 -1.747 1.00 90.19 69 GLN A CA 1
ATOM 535 C C . GLN A 1 69 ? 3.622 8.091 -2.930 1.00 90.19 69 GLN A C 1
ATOM 537 O O . GLN A 1 69 ? 4.129 7.734 -3.996 1.00 90.19 69 GLN A O 1
ATOM 542 N N . VAL A 1 70 ? 2.298 8.143 -2.757 1.00 92.56 70 VAL A N 1
ATOM 543 C CA . VAL A 1 70 ? 1.297 7.744 -3.758 1.00 92.56 70 VAL A CA 1
ATOM 544 C C . VAL A 1 70 ? 0.443 8.933 -4.190 1.00 92.56 70 VAL A C 1
ATOM 546 O O . VAL A 1 70 ? 0.382 9.955 -3.514 1.00 92.56 70 VAL A O 1
ATOM 549 N N . ASP A 1 71 ? -0.234 8.807 -5.331 1.00 93.56 71 ASP A N 1
ATOM 550 C CA . ASP A 1 71 ? -1.048 9.900 -5.884 1.00 93.56 71 ASP A CA 1
ATOM 551 C C . ASP A 1 71 ? -2.432 10.023 -5.221 1.00 93.56 71 ASP A C 1
ATOM 553 O O . ASP A 1 71 ? -3.097 11.050 -5.339 1.00 93.56 71 ASP A O 1
ATOM 557 N N . GLY A 1 72 ? -2.886 8.977 -4.529 1.00 93.31 72 GLY A N 1
ATOM 558 C CA . GLY A 1 72 ? -4.169 8.952 -3.840 1.00 93.31 72 GLY A CA 1
ATOM 559 C C . GLY A 1 72 ? -4.324 7.718 -2.958 1.00 93.31 72 GLY A C 1
ATOM 560 O O . GLY A 1 72 ? -3.602 6.734 -3.111 1.00 93.31 72 GLY A O 1
ATOM 561 N N . VAL A 1 73 ? -5.282 7.777 -2.032 1.00 94.00 73 VAL A N 1
ATOM 562 C CA . VAL A 1 73 ? -5.544 6.717 -1.049 1.00 94.00 73 VAL A CA 1
ATOM 563 C C . VAL A 1 73 ? -7.004 6.285 -1.127 1.00 94.00 73 VAL A C 1
ATOM 565 O O . VAL A 1 73 ? -7.908 7.120 -1.178 1.00 94.00 73 VAL A O 1
ATOM 568 N N . LEU A 1 74 ? -7.237 4.971 -1.096 1.00 95.06 74 LEU A N 1
ATOM 569 C CA . LEU A 1 74 ? -8.566 4.380 -0.971 1.00 95.06 74 LEU A CA 1
ATOM 570 C C . LEU A 1 74 ? -8.725 3.760 0.420 1.00 95.06 74 LEU A C 1
ATOM 572 O O . LEU A 1 74 ? -8.061 2.779 0.747 1.00 95.06 74 LEU A O 1
ATOM 576 N N . LEU A 1 75 ? -9.638 4.302 1.229 1.00 93.94 75 LEU A N 1
ATOM 577 C CA . LEU A 1 75 ? -9.964 3.732 2.535 1.00 93.94 75 LEU A CA 1
ATOM 578 C C . LEU A 1 75 ? -11.021 2.630 2.393 1.00 93.94 75 LEU A C 1
ATOM 580 O O . LEU A 1 75 ? -12.165 2.896 2.019 1.00 93.94 75 LEU A O 1
ATOM 584 N N . VAL A 1 76 ? -10.655 1.400 2.750 1.00 94.25 76 VAL A N 1
ATOM 585 C CA . VAL A 1 76 ? -11.573 0.254 2.775 1.00 94.25 76 VAL A CA 1
ATOM 586 C C . VAL A 1 76 ? -12.180 0.110 4.173 1.00 94.25 76 VAL A C 1
ATOM 588 O O . VAL A 1 76 ? -11.465 -0.024 5.163 1.00 94.25 76 VAL A O 1
ATOM 591 N N . VAL A 1 77 ? -13.513 0.121 4.257 1.00 94.19 77 VAL A N 1
ATOM 592 C CA . VAL A 1 77 ? -14.270 0.045 5.518 1.00 94.19 77 VAL A CA 1
ATOM 593 C C . VAL A 1 77 ? -15.173 -1.182 5.511 1.00 94.19 77 VAL A C 1
ATOM 595 O O . VAL A 1 77 ? -15.926 -1.405 4.562 1.00 94.19 77 VAL A O 1
ATOM 598 N N . GLN A 1 78 ? -15.158 -1.959 6.597 1.00 94.31 78 GLN A N 1
ATOM 599 C CA . GLN A 1 78 ? -16.029 -3.121 6.730 1.00 94.31 78 GLN A CA 1
ATOM 600 C C . GLN A 1 78 ? -17.370 -2.740 7.367 1.00 94.31 78 GLN A C 1
ATOM 602 O O . GLN A 1 78 ? -17.451 -2.385 8.547 1.00 94.31 78 GLN A O 1
ATOM 607 N N . SER A 1 79 ? -18.445 -2.879 6.588 1.00 94.44 79 SER A N 1
ATOM 608 C CA . SER A 1 79 ? -19.812 -2.626 7.055 1.00 94.44 79 SER A CA 1
ATOM 609 C C . SER A 1 79 ? -20.170 -3.492 8.268 1.00 94.44 79 SER A C 1
ATOM 611 O O . SER A 1 79 ? -19.851 -4.681 8.318 1.00 94.44 79 SER A O 1
ATOM 613 N N . GLY A 1 80 ? -20.812 -2.880 9.265 1.00 93.94 80 GLY A N 1
ATOM 614 C CA . GLY A 1 80 ? -21.241 -3.542 10.501 1.00 93.94 80 GLY A CA 1
ATOM 615 C C . GLY A 1 80 ? -20.119 -3.926 11.473 1.00 93.94 80 GLY A C 1
ATOM 616 O O . GLY A 1 80 ? -20.422 -4.454 12.539 1.00 93.94 80 GLY A O 1
ATOM 617 N N . ARG A 1 81 ? -18.843 -3.672 11.141 1.00 93.69 81 ARG A N 1
ATOM 618 C CA . ARG A 1 81 ? -17.697 -3.975 12.020 1.00 93.69 81 ARG A CA 1
ATOM 619 C C . ARG A 1 81 ? -16.857 -2.756 12.360 1.00 93.69 81 ARG A 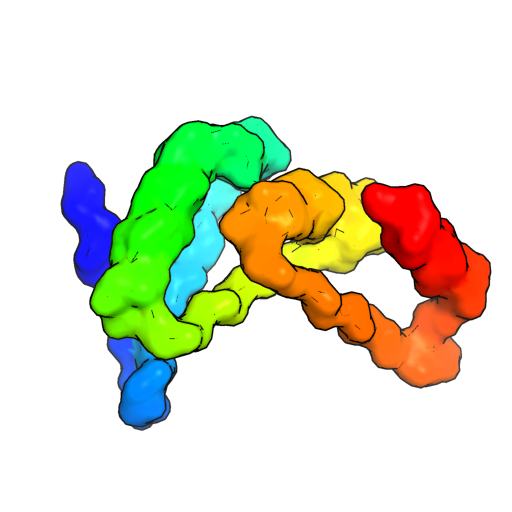C 1
ATOM 621 O O . ARG A 1 81 ? -16.498 -2.586 13.519 1.00 93.69 81 ARG A O 1
ATOM 628 N N . THR A 1 82 ? -16.547 -1.915 11.379 1.00 93.38 82 THR A N 1
ATOM 629 C CA . THR A 1 82 ? -15.756 -0.706 11.619 1.00 93.38 82 THR A CA 1
ATOM 630 C C . THR A 1 82 ? -16.637 0.365 12.260 1.00 93.38 82 THR A C 1
ATOM 632 O O . THR A 1 82 ? -17.701 0.698 11.729 1.00 93.38 82 THR A O 1
ATOM 635 N N . ARG A 1 83 ? -16.217 0.910 13.408 1.00 94.25 83 ARG A N 1
ATOM 636 C CA . ARG A 1 83 ? -16.972 1.969 14.089 1.00 94.25 83 ARG A CA 1
ATOM 637 C C . ARG A 1 83 ? -16.772 3.289 13.358 1.00 94.25 83 ARG A C 1
ATOM 639 O O . ARG A 1 83 ? -15.706 3.561 12.814 1.00 94.25 83 ARG A O 1
ATOM 646 N N . ARG A 1 84 ? -17.795 4.143 13.387 1.00 92.94 84 ARG A N 1
ATOM 647 C CA . ARG A 1 84 ? -17.744 5.461 12.739 1.00 92.94 84 ARG A CA 1
ATOM 648 C C . ARG A 1 84 ? -16.622 6.346 13.294 1.00 92.94 84 ARG A C 1
ATOM 650 O O . ARG A 1 84 ? -16.016 7.084 12.528 1.00 92.94 84 ARG A O 1
ATOM 657 N N . GLU A 1 85 ? -16.344 6.235 14.590 1.00 93.62 85 GLU A N 1
ATOM 658 C CA . GLU A 1 85 ? -15.269 6.963 15.276 1.00 93.62 85 GLU A CA 1
ATOM 659 C C . GLU A 1 85 ? -13.886 6.601 14.716 1.00 93.62 85 GLU A C 1
ATOM 661 O O . GLU A 1 85 ? -13.105 7.495 14.403 1.00 93.62 85 GLU A O 1
ATOM 666 N N . ASP A 1 86 ? -13.624 5.308 14.486 1.00 92.56 86 ASP A N 1
ATOM 667 C CA . ASP A 1 86 ? -12.352 4.842 13.918 1.00 92.56 86 ASP A CA 1
ATOM 668 C C . ASP A 1 86 ? -12.147 5.411 12.495 1.00 92.56 86 ASP A C 1
ATOM 670 O O . ASP A 1 86 ? -11.047 5.810 12.124 1.00 92.56 86 ASP A O 1
ATOM 674 N N . ILE A 1 87 ? -13.223 5.525 11.703 1.00 92.44 87 ILE A N 1
ATOM 675 C CA . ILE A 1 87 ? -13.179 6.119 10.352 1.00 92.44 87 ILE A CA 1
ATOM 676 C C . ILE A 1 87 ? -12.873 7.620 10.422 1.00 92.44 87 ILE A C 1
ATOM 678 O O . ILE A 1 87 ? -12.064 8.121 9.644 1.00 92.44 87 ILE A O 1
ATOM 682 N N . GLN A 1 88 ? -13.514 8.341 11.345 1.00 91.56 88 GLN A N 1
ATOM 683 C CA . GLN A 1 88 ? -13.288 9.777 11.535 1.00 91.56 88 GLN A CA 1
ATOM 684 C C . GLN A 1 88 ? -11.852 10.073 11.969 1.00 91.56 88 GLN A C 1
ATOM 686 O O . GLN A 1 88 ? -11.270 11.049 11.503 1.00 91.56 88 GLN A O 1
ATOM 691 N N . GLN A 1 89 ? -11.271 9.218 12.814 1.00 89.44 89 GLN A N 1
ATOM 692 C CA . GLN A 1 89 ? -9.872 9.324 13.216 1.00 89.44 89 GLN A CA 1
ATOM 693 C C . GLN A 1 89 ? -8.927 9.193 12.014 1.00 89.44 89 GLN A C 1
ATOM 695 O O . GLN A 1 89 ? -8.017 10.006 11.863 1.00 89.44 89 GLN A O 1
ATOM 700 N N . VAL A 1 90 ? -9.165 8.214 11.134 1.00 90.00 90 VAL A N 1
ATOM 701 C CA . VAL A 1 90 ? -8.351 8.027 9.922 1.00 90.00 90 VAL A CA 1
ATOM 702 C C . VAL A 1 90 ? -8.460 9.223 8.974 1.00 90.00 90 VAL A C 1
ATOM 704 O O . VAL A 1 90 ? -7.452 9.662 8.444 1.00 90.00 90 VAL A O 1
ATOM 707 N N . GLN A 1 91 ? -9.656 9.788 8.781 1.00 84.19 91 GLN A N 1
ATOM 708 C CA . GLN A 1 91 ? -9.860 10.941 7.888 1.00 84.19 91 GLN A CA 1
ATOM 709 C C . GLN A 1 91 ? -9.203 12.243 8.371 1.00 84.19 91 GLN A C 1
ATOM 711 O O . GLN A 1 91 ? -9.057 13.175 7.585 1.00 84.19 91 GLN A O 1
ATOM 716 N N . ALA A 1 92 ? -8.865 12.331 9.658 1.00 71.69 92 ALA A N 1
ATOM 717 C CA . ALA A 1 92 ? -8.195 13.487 10.246 1.00 71.69 92 ALA A CA 1
ATOM 718 C C . ALA A 1 92 ? -6.657 13.400 10.190 1.00 71.69 92 ALA A C 1
ATOM 720 O O . ALA A 1 92 ? -5.997 14.336 10.643 1.00 71.69 92 ALA A O 1
ATOM 721 N N . THR A 1 93 ? -6.111 12.285 9.691 1.00 62.97 93 THR A N 1
ATOM 722 C CA . THR A 1 93 ? -4.669 12.017 9.560 1.00 62.97 93 THR A CA 1
ATOM 723 C C . THR A 1 93 ? -4.213 12.292 8.135 1.00 62.97 93 THR A C 1
ATOM 725 O O . THR A 1 93 ? -3.142 12.917 7.986 1.00 62.97 93 THR A O 1
#

Nearest PDB structures (foldseek):
  4jlv-assembly1_A  TM=9.674E-01  e=5.854E-04  Staphylococcus aureus
  3la6-assembly2_M  TM=9.490E-01  e=3.662E-03  Escherichia coli K-12
  3la6-assembly1_G  TM=9.508E-01  e=4.759E-03  Escherichia coli K-12
  3la6-assembly2_J  TM=9.503E-01  e=5.081E-03  Escherichia coli K-12
  3la6-assembly1_H  TM=9.480E-01  e=4.759E-03  Escherichia coli K-12

Radius of gyration: 15.21 Å; Cα contacts (8 Å, |Δi|>4): 50; chains: 1; bounding box: 42×29×34 Å

pLDDT: mean 88.97, std 8.79, range [47.22, 96.75]

Solvent-accessible surface area (backbone atoms only — not comparable to full-atom values): 6320 Å² total; per-residue (Å²): 133,69,71,73,80,55,56,38,81,52,99,47,86,101,43,69,46,71,74,86,74,73,87,62,98,56,60,62,64,52,59,71,26,69,68,46,54,52,47,54,60,54,48,59,77,80,41,99,75,85,87,82,87,65,66,59,64,74,93,38,61,56,37,65,55,42,52,79,76,48,97,73,85,85,89,87,78,53,85,98,68,62,53,71,66,64,52,53,55,58,76,74,108